Protein AF-A0A377C0R6-F1 (afdb_monomer)

Structure (mmCIF, N/CA/C/O backbone):
data_AF-A0A377C0R6-F1
#
_entry.id   AF-A0A377C0R6-F1
#
loop_
_atom_site.group_PDB
_atom_site.id
_atom_site.type_symbol
_atom_site.label_atom_id
_atom_site.label_alt_id
_atom_site.label_comp_id
_atom_site.label_asym_id
_atom_site.label_entity_id
_atom_site.label_seq_id
_atom_site.pdbx_PDB_ins_code
_atom_site.Cartn_x
_atom_site.Cartn_y
_atom_site.Cartn_z
_atom_site.occupancy
_atom_site.B_iso_or_equiv
_atom_site.auth_seq_id
_atom_site.auth_comp_id
_atom_site.auth_asym_id
_atom_site.auth_atom_id
_atom_site.pdbx_PDB_model_num
ATOM 1 N N . MET A 1 1 ? 16.021 -10.444 -19.539 1.00 41.50 1 MET A N 1
ATOM 2 C CA . MET A 1 1 ? 16.876 -10.108 -18.383 1.00 41.50 1 MET A CA 1
ATOM 3 C C . MET A 1 1 ? 15.931 -9.633 -17.290 1.00 41.50 1 MET A C 1
ATOM 5 O O . MET A 1 1 ? 15.198 -8.685 -17.526 1.00 41.50 1 MET A O 1
ATOM 9 N N . ASN A 1 2 ? 15.799 -10.414 -16.216 1.00 61.53 2 ASN A N 1
ATOM 10 C CA . ASN A 1 2 ? 14.765 -10.278 -15.186 1.00 61.53 2 ASN A CA 1
ATOM 11 C C . ASN A 1 2 ? 15.228 -9.239 -14.155 1.00 61.53 2 ASN A C 1
ATOM 13 O O . ASN A 1 2 ? 15.885 -9.586 -13.177 1.00 61.53 2 ASN A O 1
ATOM 17 N N . HIS A 1 3 ? 14.983 -7.960 -14.432 1.00 57.06 3 HIS A N 1
ATOM 18 C CA . HIS A 1 3 ? 15.142 -6.917 -13.429 1.00 57.06 3 HIS A CA 1
ATOM 19 C C . HIS A 1 3 ? 13.847 -6.896 -12.625 1.00 57.06 3 HIS A C 1
ATOM 21 O O . HIS A 1 3 ? 12.845 -6.339 -13.062 1.00 57.06 3 HIS A O 1
ATOM 27 N N . SER A 1 4 ? 13.847 -7.570 -11.476 1.00 67.88 4 SER A N 1
ATOM 28 C CA . SER A 1 4 ? 12.834 -7.373 -10.444 1.00 67.88 4 SER A CA 1
ATOM 29 C C . SER A 1 4 ? 13.022 -5.967 -9.874 1.00 67.88 4 SER A C 1
ATOM 31 O O . SER A 1 4 ? 13.606 -5.792 -8.806 1.00 67.88 4 SER A O 1
ATOM 33 N N . GLU A 1 5 ? 12.640 -4.952 -10.646 1.00 82.56 5 GLU A N 1
ATOM 34 C CA . GLU A 1 5 ? 12.633 -3.573 -10.186 1.00 82.56 5 GLU A CA 1
ATOM 35 C C . GLU A 1 5 ? 11.635 -3.503 -9.037 1.00 82.56 5 GLU A C 1
ATOM 37 O O . GLU A 1 5 ? 10.442 -3.716 -9.220 1.00 82.56 5 GLU A O 1
ATOM 42 N N . THR A 1 6 ? 12.133 -3.301 -7.824 1.00 89.12 6 THR A N 1
ATOM 43 C CA . THR A 1 6 ? 11.302 -3.076 -6.646 1.00 89.12 6 THR A CA 1
ATOM 44 C C . THR A 1 6 ? 11.208 -1.583 -6.403 1.00 89.12 6 THR A C 1
ATOM 46 O O . THR A 1 6 ? 12.232 -0.900 -6.349 1.00 89.12 6 THR A O 1
ATOM 49 N N . ILE A 1 7 ? 9.994 -1.079 -6.224 1.00 93.25 7 ILE A N 1
ATOM 50 C CA . ILE A 1 7 ? 9.746 0.295 -5.797 1.00 93.25 7 ILE A CA 1
ATOM 51 C C . ILE A 1 7 ? 9.576 0.353 -4.281 1.00 93.25 7 ILE A C 1
ATOM 53 O O . ILE A 1 7 ? 9.061 -0.584 -3.669 1.00 93.25 7 ILE A O 1
ATOM 57 N N . THR A 1 8 ? 9.977 1.475 -3.688 1.00 94.94 8 THR A N 1
ATOM 58 C CA . THR A 1 8 ? 9.663 1.810 -2.296 1.00 94.94 8 THR A CA 1
ATOM 59 C C . THR A 1 8 ? 8.417 2.683 -2.264 1.00 94.94 8 THR A C 1
ATOM 61 O O . THR A 1 8 ? 8.355 3.703 -2.948 1.00 94.94 8 THR A O 1
ATOM 64 N N . ILE A 1 9 ? 7.429 2.283 -1.470 1.00 94.50 9 ILE A N 1
ATOM 65 C CA . ILE A 1 9 ? 6.171 3.002 -1.277 1.00 94.50 9 ILE A CA 1
ATOM 66 C C . ILE A 1 9 ? 6.120 3.469 0.171 1.00 94.50 9 ILE A C 1
ATOM 68 O O . ILE A 1 9 ? 6.014 2.653 1.085 1.00 94.50 9 ILE A O 1
ATOM 72 N N . GLU A 1 10 ? 6.159 4.779 0.376 1.00 96.94 10 GLU A N 1
ATOM 73 C CA . GLU A 1 10 ? 5.907 5.399 1.674 1.00 96.94 10 GLU A CA 1
ATOM 74 C C . GLU A 1 10 ? 4.459 5.881 1.722 1.00 96.94 10 GLU A C 1
ATOM 76 O O . GLU A 1 10 ? 4.015 6.649 0.865 1.00 96.94 10 GLU A O 1
ATOM 81 N N . CYS A 1 11 ? 3.691 5.397 2.694 1.00 94.50 11 CYS A N 1
ATOM 82 C CA . CYS A 1 11 ? 2.284 5.755 2.826 1.00 94.50 11 CYS A CA 1
ATOM 83 C C . CYS A 1 11 ? 1.809 5.689 4.276 1.00 94.50 11 CYS A C 1
ATOM 85 O O . CYS A 1 11 ? 2.460 5.113 5.141 1.00 94.50 11 CYS A O 1
ATOM 87 N N . THR A 1 12 ? 0.636 6.261 4.532 1.00 96.06 12 THR A N 1
ATOM 88 C CA . THR A 1 12 ? -0.027 6.187 5.833 1.00 96.06 12 THR A CA 1
ATOM 89 C C . THR A 1 12 ? -1.317 5.396 5.683 1.00 96.06 12 THR A C 1
ATOM 91 O O . THR A 1 12 ? -2.201 5.793 4.924 1.00 96.06 12 THR A O 1
ATOM 94 N N . ILE A 1 13 ? -1.452 4.295 6.421 1.00 93.38 13 ILE A N 1
ATOM 95 C CA . ILE A 1 13 ? -2.651 3.454 6.429 1.00 93.38 13 ILE A CA 1
ATOM 96 C C . ILE A 1 13 ? -3.261 3.518 7.826 1.00 93.38 13 ILE A C 1
ATOM 98 O O . ILE A 1 13 ? -2.600 3.218 8.816 1.00 93.38 13 ILE A O 1
ATOM 102 N N . ASN A 1 14 ? -4.529 3.931 7.919 1.00 91.44 14 ASN A N 1
ATOM 103 C CA . ASN A 1 14 ? -5.246 4.095 9.192 1.00 91.44 14 ASN A CA 1
ATOM 104 C C . ASN A 1 14 ? -4.504 4.983 10.215 1.00 91.44 14 ASN A C 1
ATOM 106 O O . ASN A 1 14 ? -4.538 4.723 11.413 1.00 91.44 14 ASN A O 1
ATOM 110 N N . GLY A 1 15 ? -3.808 6.021 9.741 1.00 95.31 15 GLY A N 1
ATOM 111 C CA . GLY A 1 15 ? -3.022 6.926 10.589 1.00 95.31 15 GLY A CA 1
ATOM 112 C C . GLY A 1 15 ? -1.645 6.395 11.004 1.00 95.31 15 GLY A C 1
ATOM 113 O O . GLY A 1 15 ? -0.904 7.123 11.658 1.00 95.31 15 GLY A O 1
ATOM 114 N N . MET A 1 16 ? -1.274 5.174 10.606 1.00 95.50 16 MET A N 1
ATOM 115 C CA . MET A 1 16 ? 0.043 4.588 10.867 1.00 95.50 16 MET A CA 1
ATOM 116 C C . MET A 1 16 ? 0.926 4.661 9.612 1.00 95.50 16 MET A C 1
ATOM 118 O O . MET A 1 16 ? 0.444 4.321 8.528 1.00 95.50 16 MET A O 1
ATOM 122 N N . PRO A 1 17 ? 2.191 5.103 9.717 1.00 97.06 17 PRO A N 1
ATOM 123 C CA . PRO A 1 17 ? 3.106 5.149 8.581 1.00 97.06 17 PRO A CA 1
ATOM 124 C C . PRO A 1 17 ? 3.628 3.750 8.222 1.00 97.06 17 PRO A C 1
ATOM 126 O O . PRO A 1 17 ? 3.907 2.937 9.102 1.00 97.06 17 PRO A O 1
ATOM 129 N N . PHE A 1 18 ? 3.803 3.499 6.928 1.00 94.81 18 PHE A N 1
ATOM 130 C CA . PHE A 1 18 ? 4.364 2.278 6.358 1.00 94.81 18 PHE A CA 1
ATOM 131 C C . PHE A 1 18 ? 5.364 2.614 5.256 1.00 94.81 18 PHE A C 1
ATOM 133 O O . PHE A 1 18 ? 5.155 3.536 4.465 1.00 94.81 18 PHE A O 1
ATOM 140 N N . GLN A 1 19 ? 6.414 1.802 5.175 1.00 96.00 19 GLN A N 1
ATOM 141 C CA . GLN A 1 19 ? 7.337 1.761 4.051 1.00 96.00 19 GLN A CA 1
ATOM 142 C C . GLN A 1 19 ? 7.308 0.338 3.488 1.00 96.00 19 GLN A C 1
ATOM 144 O O . GLN A 1 19 ? 7.617 -0.617 4.198 1.00 96.00 19 GLN A O 1
ATOM 149 N N . LEU A 1 20 ? 6.862 0.195 2.243 1.00 92.94 20 LEU A N 1
ATOM 150 C CA . LEU A 1 20 ? 6.638 -1.093 1.586 1.00 92.94 20 LEU A CA 1
ATOM 151 C C . LEU A 1 20 ? 7.547 -1.227 0.366 1.00 92.94 20 LEU A C 1
ATOM 153 O O . LEU A 1 20 ? 7.845 -0.235 -0.299 1.00 92.94 20 LEU A O 1
ATOM 157 N N . HIS A 1 21 ? 7.932 -2.458 0.039 1.00 93.75 21 HIS A N 1
ATOM 158 C CA . HIS A 1 21 ? 8.638 -2.776 -1.198 1.00 93.75 21 HIS A CA 1
ATOM 159 C C . HIS A 1 21 ? 7.770 -3.668 -2.072 1.00 93.75 21 HIS A C 1
ATOM 161 O O . HIS A 1 21 ? 7.231 -4.664 -1.598 1.00 93.75 21 HIS A O 1
ATOM 167 N N . ALA A 1 22 ? 7.627 -3.304 -3.341 1.00 92.75 22 ALA A N 1
ATOM 168 C CA . ALA A 1 22 ? 6.757 -4.016 -4.265 1.00 92.75 22 ALA A CA 1
ATOM 169 C C . ALA A 1 22 ? 7.338 -3.997 -5.675 1.00 92.75 22 ALA A C 1
ATOM 171 O O . ALA A 1 22 ? 7.983 -3.024 -6.065 1.00 92.75 22 ALA A O 1
ATOM 172 N N . ALA A 1 23 ? 7.083 -5.037 -6.461 1.00 93.44 23 ALA A N 1
ATOM 173 C CA . ALA A 1 23 ? 7.302 -4.943 -7.896 1.00 93.44 23 ALA A CA 1
ATOM 174 C C . ALA A 1 23 ? 6.193 -4.070 -8.519 1.00 93.44 23 ALA A C 1
ATOM 176 O O . ALA A 1 23 ? 5.050 -4.085 -8.046 1.00 93.44 23 ALA A O 1
ATOM 177 N N . PRO A 1 24 ? 6.475 -3.321 -9.597 1.00 90.00 24 PRO A N 1
ATOM 178 C CA . PRO A 1 24 ? 5.432 -2.727 -10.414 1.00 90.00 24 PRO A CA 1
ATOM 179 C C . PRO A 1 24 ? 4.395 -3.785 -10.808 1.00 90.00 24 PRO A C 1
ATOM 181 O O . PRO A 1 24 ? 4.730 -4.840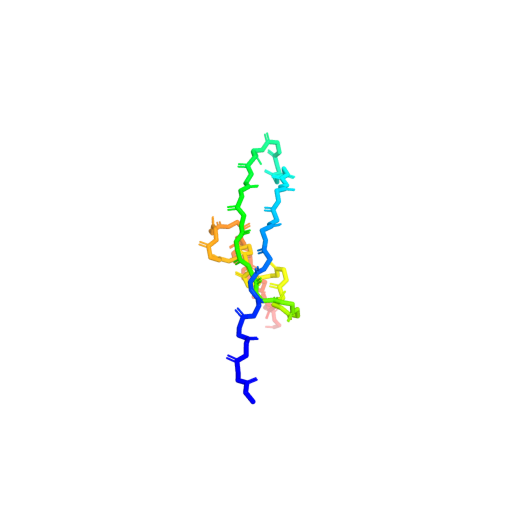 -11.341 1.00 90.00 24 PRO A O 1
ATOM 184 N N . GLY A 1 25 ? 3.125 -3.503 -10.521 1.00 89.88 25 GLY A N 1
ATOM 185 C CA . GLY A 1 25 ? 2.018 -4.424 -10.782 1.00 89.88 25 GLY A CA 1
ATOM 186 C C . GLY A 1 25 ? 1.648 -5.357 -9.624 1.00 89.88 25 GLY A C 1
ATOM 187 O O . GLY A 1 25 ? 0.621 -6.027 -9.731 1.00 89.88 25 GLY A O 1
ATOM 188 N N . THR A 1 26 ? 2.393 -5.375 -8.509 1.00 92.44 26 THR A N 1
ATOM 189 C CA . THR A 1 26 ? 1.954 -6.087 -7.296 1.00 92.44 26 THR A CA 1
ATOM 190 C C . THR A 1 26 ? 0.618 -5.506 -6.799 1.00 92.44 26 THR A C 1
ATOM 192 O O . THR A 1 26 ? 0.523 -4.293 -6.576 1.00 92.44 26 THR A O 1
ATOM 195 N N . PRO A 1 27 ? -0.432 -6.328 -6.605 1.00 94.00 27 PRO A N 1
ATOM 196 C CA . PRO A 1 27 ? -1.721 -5.850 -6.122 1.00 94.00 27 PRO A CA 1
ATOM 197 C C . PRO A 1 27 ? -1.634 -5.265 -4.711 1.00 94.00 27 PRO A C 1
ATOM 199 O O . PRO A 1 27 ? -1.093 -5.883 -3.796 1.00 94.00 27 PRO A O 1
ATOM 202 N N . LEU A 1 28 ? -2.286 -4.121 -4.484 1.00 91.38 28 LEU A N 1
ATOM 203 C CA . LEU A 1 28 ? -2.332 -3.500 -3.155 1.00 91.38 28 LEU A CA 1
ATOM 204 C C . LEU A 1 28 ? -2.931 -4.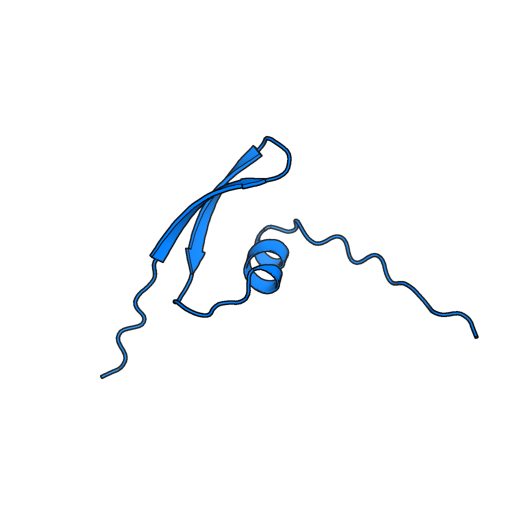436 -2.094 1.00 91.38 28 LEU A C 1
ATOM 206 O O . LEU A 1 28 ? -2.492 -4.439 -0.952 1.00 91.38 28 LEU A O 1
ATOM 210 N N . SER A 1 29 ? -3.909 -5.268 -2.459 1.00 91.94 29 SER A N 1
ATOM 211 C CA . SER A 1 29 ? -4.485 -6.263 -1.549 1.00 91.94 29 SER A CA 1
ATOM 212 C C . SER A 1 29 ? -3.468 -7.296 -1.059 1.00 91.94 29 SER A C 1
ATOM 214 O O . SER A 1 29 ? -3.608 -7.806 0.047 1.00 91.94 29 SER A O 1
ATOM 216 N N . GLU A 1 30 ? -2.471 -7.632 -1.876 1.00 92.06 30 GLU A N 1
ATOM 217 C CA . GLU A 1 30 ? -1.398 -8.548 -1.486 1.00 92.06 30 GLU A CA 1
ATOM 218 C C . GLU A 1 30 ? -0.473 -7.864 -0.478 1.00 92.06 30 GLU A C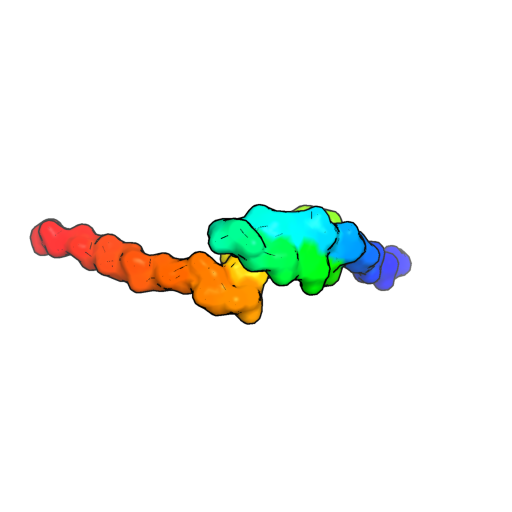 1
ATOM 220 O O . GLU A 1 30 ? -0.311 -8.369 0.631 1.00 92.06 30 GLU A O 1
ATOM 225 N N . LEU A 1 31 ? -0.038 -6.637 -0.782 1.00 91.69 31 LEU A N 1
ATOM 226 C CA . LEU A 1 31 ? 0.763 -5.812 0.129 1.00 91.69 31 LEU A CA 1
ATOM 227 C C . LEU A 1 31 ? 0.066 -5.608 1.482 1.00 91.69 31 LEU A C 1
ATOM 229 O O . LEU A 1 31 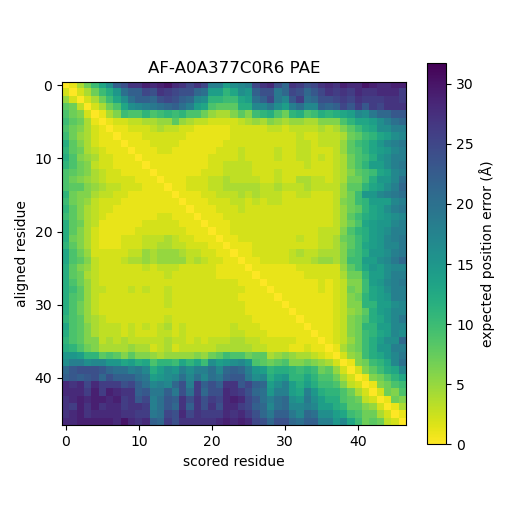? 0.658 -5.808 2.539 1.00 91.69 31 LEU A O 1
ATOM 233 N N . LEU A 1 32 ? -1.226 -5.272 1.478 1.00 91.44 32 LEU A N 1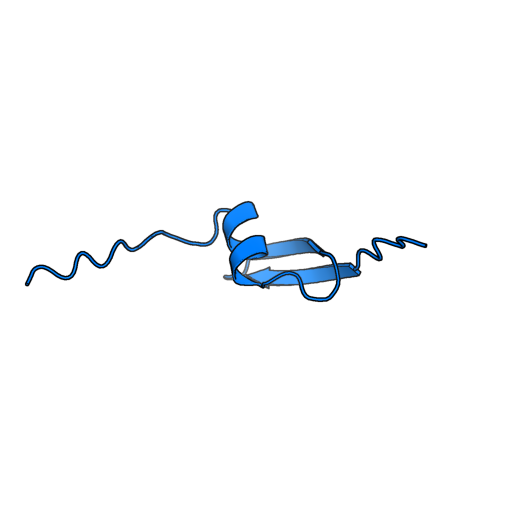
ATOM 234 C CA . LEU A 1 32 ? -2.003 -5.102 2.709 1.00 91.44 32 LEU A CA 1
ATOM 235 C C . LEU A 1 32 ? -2.153 -6.412 3.495 1.00 91.44 32 LEU A C 1
ATOM 237 O O . LEU A 1 32 ? -2.223 -6.378 4.725 1.00 91.44 32 LEU A O 1
ATOM 241 N N . ARG A 1 33 ? -2.219 -7.566 2.819 1.00 90.31 33 ARG A N 1
ATOM 242 C CA . ARG A 1 33 ? -2.288 -8.878 3.477 1.00 90.31 33 ARG A CA 1
ATOM 243 C C . ARG A 1 33 ? -0.979 -9.210 4.181 1.00 90.31 33 ARG A C 1
ATOM 245 O O . ARG A 1 33 ? -1.030 -9.684 5.312 1.00 90.31 33 ARG A O 1
ATOM 252 N N . GLU A 1 34 ? 0.154 -8.941 3.540 1.00 90.00 34 GLU A N 1
ATOM 253 C CA . GLU A 1 34 ? 1.487 -9.146 4.120 1.00 90.00 34 GLU A CA 1
ATOM 254 C C . GLU A 1 34 ? 1.699 -8.301 5.378 1.00 90.00 34 GLU A C 1
ATOM 256 O O . GLU A 1 34 ? 2.295 -8.770 6.343 1.00 90.00 34 GLU A O 1
ATOM 261 N N . GLN A 1 35 ? 1.131 -7.092 5.409 1.00 89.19 35 GLN A N 1
ATOM 262 C CA . GLN A 1 35 ? 1.145 -6.231 6.597 1.00 89.19 35 GLN A CA 1
ATOM 263 C C . GLN A 1 35 ? 0.079 -6.604 7.648 1.00 89.19 35 GLN A C 1
ATOM 265 O O . GLN A 1 35 ? -0.054 -5.921 8.662 1.00 89.19 35 GLN A O 1
ATOM 270 N N . GLY A 1 36 ? -0.729 -7.647 7.420 1.00 89.50 36 GLY A N 1
ATOM 271 C CA . GLY A 1 36 ? -1.812 -8.046 8.328 1.00 89.50 36 GLY A CA 1
ATOM 272 C C . GLY A 1 36 ? -2.985 -7.056 8.393 1.00 89.50 36 GLY A C 1
ATOM 273 O O . GLY A 1 36 ? -3.796 -7.116 9.315 1.00 89.50 36 GLY A O 1
ATOM 274 N N . LEU A 1 37 ? -3.100 -6.146 7.420 1.00 88.88 37 LEU A N 1
ATOM 275 C CA . LEU A 1 37 ? -4.094 -5.065 7.393 1.00 88.88 37 LEU A CA 1
ATOM 276 C C . LEU A 1 37 ? -5.41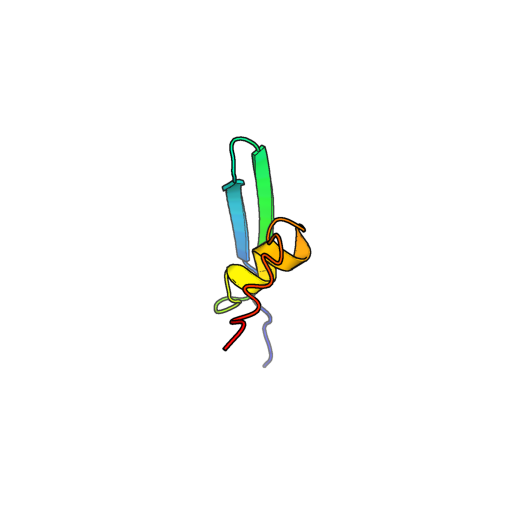6 -5.473 6.730 1.00 88.88 37 LEU A C 1
ATOM 278 O O . LEU A 1 37 ? -6.413 -4.755 6.825 1.00 88.88 37 LEU A O 1
ATOM 282 N N . LEU A 1 38 ? -5.456 -6.634 6.075 1.00 84.88 38 LEU A N 1
ATOM 283 C CA . LEU A 1 38 ? -6.701 -7.220 5.595 1.00 84.88 38 LEU A CA 1
ATOM 284 C C . LEU A 1 38 ? -7.321 -8.106 6.675 1.00 84.88 38 LEU A C 1
ATOM 286 O O . LEU A 1 38 ? -6.939 -9.261 6.854 1.00 84.88 38 LEU A O 1
ATOM 290 N N . SER A 1 39 ? -8.346 -7.590 7.352 1.00 71.81 39 SER A N 1
ATOM 291 C CA . SER A 1 39 ? -9.245 -8.442 8.126 1.00 71.81 39 SER A CA 1
ATOM 292 C C . SER A 1 39 ? -10.078 -9.286 7.156 1.00 71.81 39 SER A C 1
ATOM 294 O O . SER A 1 39 ? -10.834 -8.750 6.340 1.00 71.81 39 SER A O 1
ATOM 296 N N . VAL A 1 40 ? -9.955 -10.615 7.226 1.00 58.22 40 VAL A N 1
ATOM 297 C CA . VAL A 1 40 ? -10.878 -11.535 6.548 1.00 58.22 40 VAL A CA 1
ATOM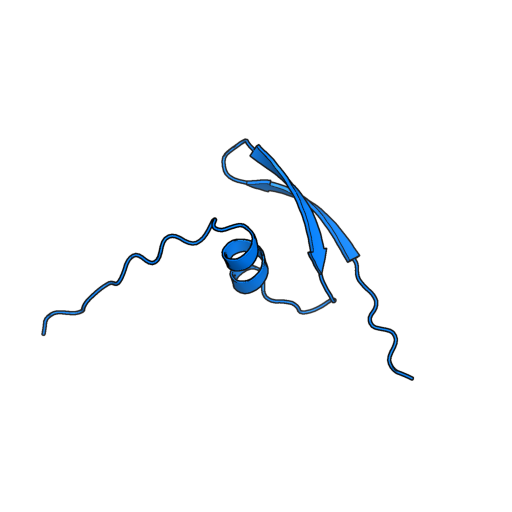 298 C C . VAL A 1 40 ? -12.246 -11.431 7.215 1.00 58.22 40 VAL A C 1
ATOM 300 O O . VAL A 1 40 ? -12.605 -12.222 8.083 1.00 58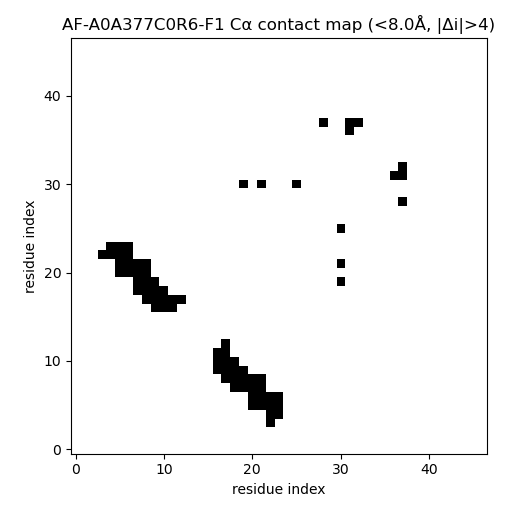.22 40 VAL A O 1
ATOM 303 N N . LYS A 1 41 ? -13.058 -10.456 6.802 1.00 54.53 41 LYS A N 1
ATOM 304 C CA . LYS A 1 41 ? -14.493 -10.530 7.061 1.00 54.53 41 LYS A CA 1
ATOM 305 C C . LYS A 1 41 ? -15.039 -11.607 6.133 1.00 54.53 41 LYS A C 1
ATOM 307 O O . LYS A 1 41 ? -15.458 -11.310 5.017 1.00 54.53 41 LYS A O 1
ATOM 312 N N . THR A 1 42 ? -14.987 -12.865 6.572 1.00 45.75 42 THR A N 1
ATOM 313 C CA . THR A 1 42 ? -15.655 -13.973 5.888 1.00 45.75 42 THR A CA 1
ATOM 314 C C . THR A 1 42 ? -17.135 -13.627 5.829 1.00 45.75 42 THR A C 1
ATOM 316 O O . THR A 1 42 ? -17.879 -13.810 6.793 1.00 45.75 42 THR A O 1
ATOM 319 N N . ARG A 1 43 ? -17.582 -13.067 4.706 1.00 52.09 43 ARG A N 1
ATOM 320 C CA . ARG A 1 43 ? -19.001 -12.940 4.412 1.00 52.09 43 ARG A CA 1
ATOM 321 C C . ARG A 1 43 ? -19.441 -14.334 3.990 1.00 52.09 43 ARG A C 1
ATOM 323 O O . ARG A 1 43 ? -19.451 -14.652 2.807 1.00 52.09 43 ARG A O 1
ATOM 330 N N . VAL A 1 44 ? -19.729 -15.193 4.969 1.00 56.12 44 VAL A N 1
ATOM 331 C CA . VAL A 1 44 ? -20.494 -16.411 4.701 1.00 56.12 44 VAL A CA 1
ATOM 332 C C . VAL A 1 44 ? -21.847 -15.916 4.206 1.00 56.12 44 VAL A C 1
ATOM 334 O O . VAL A 1 44 ? -22.660 -15.427 4.990 1.00 56.12 44 VAL A O 1
ATOM 337 N N . LEU A 1 45 ? -22.058 -15.961 2.893 1.00 55.12 45 LEU A N 1
ATOM 338 C CA . LEU A 1 45 ? -23.396 -15.896 2.331 1.00 55.12 45 LEU A CA 1
ATOM 339 C C . LEU A 1 45 ? -24.086 -17.177 2.801 1.00 55.12 45 LEU A C 1
ATOM 341 O O . LEU A 1 45 ? -23.914 -18.236 2.208 1.00 55.12 45 LEU A O 1
ATOM 345 N N . ARG A 1 46 ? -24.781 -17.101 3.938 1.00 46.50 46 ARG A N 1
ATOM 346 C CA . ARG A 1 46 ? -25.774 -18.109 4.296 1.00 46.50 46 ARG A CA 1
ATOM 347 C C . ARG A 1 46 ? -26.956 -17.882 3.359 1.00 46.50 46 ARG A C 1
ATOM 349 O O . ARG A 1 46 ? -27.744 -16.968 3.591 1.00 46.50 46 ARG A O 1
ATOM 356 N N . GLY A 1 47 ? -26.954 -18.622 2.254 1.00 56.12 47 GLY A N 1
ATOM 357 C CA . GLY A 1 47 ? -28.170 -18.976 1.526 1.00 56.12 47 GLY A CA 1
ATOM 358 C C . GLY A 1 47 ? -28.865 -20.139 2.213 1.00 56.12 47 GLY A C 1
ATOM 359 O O . GLY A 1 47 ? -28.165 -20.879 2.944 1.00 56.12 47 GLY A O 1
#

Secondary structure (DSSP, 8-state):
-----PEEEEEEETTEEEEEEE-TT--HHHHHHHTT-----------

Nearest PDB structures (foldseek):
  5uj5-assembly1_A  TM=5.525E-01  e=8.360E+00  Encephalitozoon cuniculi
  7vbh-assembly1_A  TM=4.570E-01  e=4.591E+00  Homo sapiens
  6hix-assembly1_BC  TM=4.141E-01  e=4.591E+00  Trypanosoma brucei brucei

pLDDT: mean 82.13, std 17.09, range [41.5, 97.06]

Solvent-accessible surface area (backbone atoms only — not comparable to full-atom values): 3275 Å² total; per-residue (Å²): 133,91,75,82,58,64,44,80,47,78,46,69,59,96,88,42,80,47,80,45,78,40,47,86,85,63,55,67,70,54,58,36,45,77,70,64,69,60,76,84,75,77,76,74,80,82,122

Sequence (47 aa):
MNHSETITIECTINGMPFQLHAAPGTPLSELLREQGLLSVKTRVLRG

Radius of gyration: 14.54 Å; Cα contacts (8 Å, |Δi|>4): 37; chains: 1; bounding box: 45×26×29 Å

Foldseek 3Di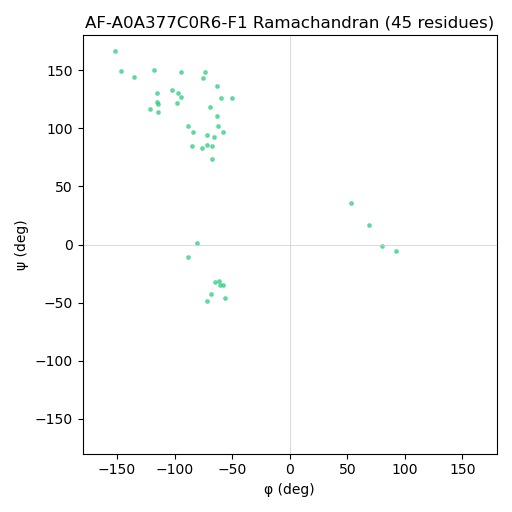:
DDDQDWDWDWDADPNRTDTDIDGVPPDPVVRCVVVVNDDPPPPPPPD

Organism: Escherichia coli (NCBI:txid562)

Mean predicted aligned error: 8.48 Å